Protein AF-A0A223I185-F1 (afdb_monomer_lite)

Organism: Thermoanaerobacterium thermosaccharolyticum (NCBI:txid1517)

Sequence (72 aa):
MKKQTAGRDALGSFAPKFAELNDDILFGEVWSREDKLSLRDRSIVTVTALIAKGIFDNSLKYHITNAKKKWC

Foldseek 3Di:
DPQDQVLCVPCCVPPVVRSCCVRCPVVVPVCVPCVVPNNLVVLVVLLVVCVVVVNPDVVNVVSVVVSVVVVD

Radius of gyration: 13.01 Å; chains: 1; bounding box: 28×28×35 Å

Structure (mmCIF, N/CA/C/O backbone):
data_AF-A0A223I185-F1
#
_entry.id   AF-A0A223I185-F1
#
loop_
_atom_site.group_PDB
_atom_site.id
_atom_site.type_symbol
_atom_site.label_atom_id
_atom_site.label_alt_id
_atom_site.label_comp_id
_atom_site.label_asym_id
_atom_site.label_entity_id
_atom_site.label_seq_id
_atom_site.pdbx_PDB_ins_code
_atom_site.Cartn_x
_atom_site.Cartn_y
_atom_site.Cartn_z
_atom_site.occupancy
_atom_site.B_iso_or_equiv
_atom_site.auth_seq_id
_atom_site.auth_comp_id
_atom_site.auth_asym_id
_atom_site.auth_atom_id
_atom_site.pdbx_PDB_model_num
ATOM 1 N N . MET A 1 1 ? -7.589 8.553 6.691 1.00 70.94 1 MET A N 1
ATOM 2 C CA . MET A 1 1 ? -6.159 8.453 6.293 1.00 70.94 1 MET A CA 1
ATOM 3 C C . MET A 1 1 ? -5.663 9.747 5.641 1.00 70.94 1 MET A C 1
ATOM 5 O O . MET A 1 1 ? -6.453 10.420 4.995 1.00 70.94 1 MET A O 1
ATOM 9 N N . LYS A 1 2 ? -4.369 10.092 5.773 1.00 82.00 2 LYS A N 1
ATOM 10 C CA . LYS A 1 2 ? -3.742 11.181 4.991 1.00 82.00 2 LYS A CA 1
ATOM 11 C C . LYS A 1 2 ? -3.624 10.749 3.525 1.00 82.00 2 LYS A C 1
ATOM 13 O O . LYS A 1 2 ? -3.188 9.622 3.277 1.00 82.00 2 LYS A O 1
ATOM 18 N N . LYS A 1 3 ? -3.973 11.641 2.588 1.00 87.25 3 LYS A N 1
ATOM 19 C CA . LYS A 1 3 ? -3.847 11.405 1.139 1.00 87.25 3 LYS A CA 1
ATOM 20 C C . LYS A 1 3 ? -2.420 10.957 0.794 1.00 87.25 3 LYS A C 1
ATOM 22 O O . LYS A 1 3 ? -1.461 11.591 1.234 1.00 87.25 3 LYS A O 1
ATOM 27 N N . GLN A 1 4 ? -2.305 9.853 0.059 1.00 90.50 4 GLN A N 1
ATOM 28 C CA . GLN A 1 4 ? -1.032 9.327 -0.435 1.00 90.50 4 GLN A CA 1
ATOM 29 C C . GLN A 1 4 ? -0.749 9.884 -1.832 1.00 90.50 4 GLN A C 1
ATOM 31 O O . GLN A 1 4 ? -1.662 9.964 -2.650 1.00 90.50 4 GLN A O 1
ATOM 36 N N . THR A 1 5 ? 0.501 10.276 -2.077 1.00 95.12 5 THR A N 1
ATOM 37 C CA . THR A 1 5 ? 0.990 10.785 -3.376 1.00 95.12 5 THR A CA 1
ATOM 38 C C . THR A 1 5 ? 2.231 10.043 -3.870 1.00 95.12 5 THR A C 1
ATOM 40 O O . THR A 1 5 ? 2.793 10.381 -4.907 1.00 95.12 5 THR A O 1
ATOM 43 N N . ALA A 1 6 ? 2.670 9.018 -3.132 1.00 92.62 6 ALA A N 1
ATOM 44 C CA . ALA A 1 6 ? 3.931 8.330 -3.384 1.00 92.62 6 ALA A CA 1
ATOM 45 C C . ALA A 1 6 ? 3.996 7.692 -4.782 1.00 92.62 6 ALA A C 1
ATOM 47 O O . ALA A 1 6 ? 5.082 7.583 -5.345 1.00 92.62 6 ALA A O 1
ATOM 48 N N . GLY A 1 7 ? 2.853 7.286 -5.349 1.00 94.69 7 GLY A N 1
ATOM 49 C CA . GLY A 1 7 ? 2.779 6.762 -6.708 1.00 94.69 7 GLY A CA 1
ATOM 50 C C . GLY A 1 7 ? 3.166 7.824 -7.730 1.00 94.69 7 GLY A C 1
ATOM 51 O O . GLY A 1 7 ? 4.057 7.587 -8.544 1.00 94.69 7 GLY A O 1
ATOM 52 N N . ARG A 1 8 ? 2.551 9.009 -7.670 1.00 97.00 8 ARG A N 1
ATOM 53 C CA . ARG A 1 8 ? 2.907 10.136 -8.550 1.00 97.00 8 ARG A CA 1
ATOM 54 C C . ARG A 1 8 ? 4.311 10.664 -8.292 1.00 97.00 8 ARG A C 1
ATOM 56 O O . ARG A 1 8 ? 5.023 10.912 -9.260 1.00 97.00 8 ARG A O 1
ATOM 63 N N . ASP A 1 9 ? 4.722 10.758 -7.031 1.00 97.44 9 ASP A N 1
ATOM 64 C CA . ASP A 1 9 ? 6.040 11.277 -6.656 1.00 97.44 9 ASP A CA 1
ATOM 65 C C . ASP A 1 9 ? 7.180 10.382 -7.180 1.00 97.44 9 ASP A C 1
ATOM 67 O O . ASP A 1 9 ? 8.199 10.888 -7.644 1.00 97.44 9 ASP A O 1
ATOM 71 N N . ALA A 1 10 ? 7.010 9.054 -7.144 1.00 95.75 10 ALA A N 1
ATOM 72 C CA . ALA A 1 10 ? 8.052 8.110 -7.555 1.00 95.75 10 ALA A CA 1
ATOM 73 C C . ALA A 1 10 ? 7.945 7.652 -9.019 1.00 95.75 10 ALA A C 1
ATOM 75 O O . ALA A 1 10 ? 8.963 7.377 -9.651 1.00 95.75 10 ALA A O 1
ATOM 76 N N . LEU A 1 11 ? 6.727 7.515 -9.552 1.00 96.38 11 LEU A N 1
ATOM 77 C CA . LEU A 1 11 ? 6.467 6.841 -10.831 1.00 96.38 11 LEU A CA 1
ATOM 78 C C . LEU A 1 11 ? 5.657 7.688 -11.817 1.00 96.38 11 LEU A C 1
ATOM 80 O O . LEU A 1 11 ? 5.347 7.203 -12.902 1.00 96.38 11 LEU A O 1
ATOM 84 N N . GLY A 1 12 ? 5.323 8.940 -11.489 1.00 96.94 12 GLY A N 1
ATOM 85 C CA . GLY A 1 12 ? 4.443 9.775 -12.310 1.00 96.94 12 GLY A CA 1
ATOM 86 C C . GLY A 1 12 ? 4.921 9.977 -13.751 1.00 96.94 12 GLY A C 1
ATOM 87 O O . GLY A 1 12 ? 4.102 9.962 -14.664 1.00 96.94 12 GLY A O 1
ATOM 88 N N . SER A 1 13 ? 6.232 10.114 -13.978 1.00 97.25 13 SER A N 1
ATOM 89 C CA . SER A 1 13 ? 6.805 10.268 -15.324 1.00 97.25 13 SER A CA 1
ATOM 90 C C . SER A 1 13 ? 7.006 8.936 -16.053 1.00 97.25 13 SER A C 1
ATOM 92 O O . SER A 1 13 ? 6.766 8.852 -17.253 1.00 97.25 13 SER A O 1
ATOM 94 N N . PHE A 1 14 ? 7.436 7.893 -15.338 1.00 98.06 14 PHE A N 1
ATOM 95 C CA . PHE A 1 14 ? 7.763 6.587 -15.916 1.00 98.06 14 PHE A CA 1
ATOM 96 C C . PHE A 1 14 ? 6.518 5.737 -16.207 1.00 98.06 14 PHE A C 1
ATOM 98 O O . PHE A 1 14 ? 6.420 5.101 -17.253 1.00 98.06 14 PHE A O 1
ATOM 105 N N . ALA A 1 15 ? 5.558 5.728 -15.282 1.00 98.12 15 ALA A N 1
ATOM 106 C CA . ALA A 1 15 ? 4.349 4.916 -15.340 1.00 98.12 15 ALA A CA 1
ATOM 107 C C . ALA A 1 15 ? 3.134 5.720 -14.830 1.00 98.12 15 ALA A C 1
ATOM 109 O O . ALA A 1 15 ? 2.570 5.399 -13.778 1.00 98.12 15 ALA A O 1
ATOM 110 N N . PRO A 1 16 ? 2.687 6.752 -15.573 1.00 97.69 16 PRO A N 1
ATOM 111 C CA . PRO A 1 16 ? 1.673 7.707 -15.116 1.00 97.69 16 PRO A CA 1
ATOM 112 C C . PRO A 1 16 ? 0.358 7.045 -14.701 1.00 97.69 16 PRO A C 1
ATOM 114 O O . PRO A 1 16 ? -0.223 7.404 -13.677 1.00 97.69 16 PRO A O 1
ATOM 117 N N . LYS A 1 17 ? -0.095 6.023 -15.442 1.00 98.06 17 LYS A N 1
ATOM 118 C CA . LYS A 1 17 ? -1.327 5.314 -15.081 1.00 98.06 17 LYS A CA 1
ATOM 119 C C . LYS A 1 17 ? -1.169 4.485 -13.808 1.00 98.06 17 LYS A C 1
ATOM 121 O O . LYS A 1 17 ? -2.091 4.423 -13.005 1.00 98.06 17 LYS A O 1
ATOM 126 N N . PHE A 1 18 ? -0.007 3.869 -13.597 1.00 97.62 18 PHE A N 1
ATOM 127 C CA . PHE A 1 18 ? 0.254 3.120 -12.368 1.00 97.62 18 PHE A CA 1
ATOM 128 C C . PHE A 1 18 ? 0.299 4.054 -11.153 1.00 97.62 18 PHE A C 1
ATOM 130 O O . PHE A 1 18 ? -0.298 3.753 -10.123 1.00 97.62 18 PHE A O 1
ATOM 137 N N . ALA A 1 19 ? 0.944 5.213 -11.298 1.00 97.88 19 ALA A N 1
ATOM 138 C CA . ALA A 1 19 ? 0.973 6.258 -10.284 1.00 97.88 19 ALA A CA 1
ATOM 139 C C . ALA A 1 19 ? -0.435 6.741 -9.888 1.00 97.88 19 ALA A C 1
ATOM 141 O O . ALA A 1 19 ? -0.747 6.820 -8.701 1.00 97.88 19 ALA A O 1
ATOM 142 N N . GLU A 1 20 ? -1.296 7.006 -10.876 1.00 97.31 20 GLU A N 1
ATOM 143 C CA . GLU A 1 20 ? -2.703 7.366 -10.663 1.00 97.31 20 GLU A CA 1
ATOM 144 C C . GLU A 1 20 ? -3.463 6.263 -9.909 1.00 97.31 20 GLU A C 1
ATOM 146 O O . GLU A 1 20 ? -4.085 6.534 -8.884 1.00 97.31 20 GLU A O 1
ATOM 151 N N . LEU A 1 21 ? -3.368 5.009 -10.369 1.00 98.06 21 LEU A N 1
ATOM 152 C CA . LEU A 1 21 ? -4.051 3.876 -9.737 1.00 98.06 21 LEU A CA 1
ATOM 153 C C . LEU A 1 21 ? -3.578 3.637 -8.297 1.00 98.06 21 LEU A C 1
ATOM 155 O O . LEU A 1 21 ? -4.386 3.292 -7.437 1.00 98.06 21 LEU A O 1
ATOM 159 N N . ASN A 1 2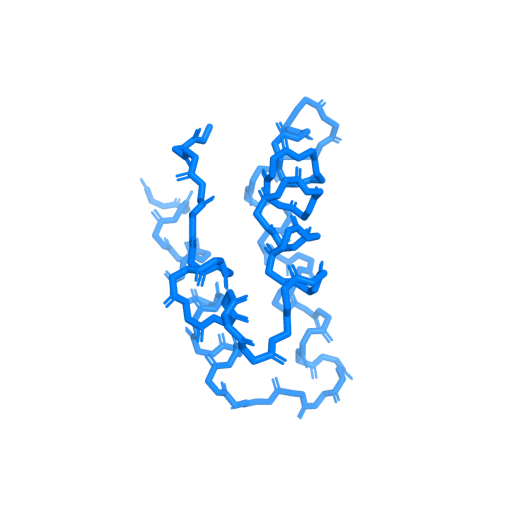2 ? -2.289 3.821 -8.014 1.00 96.44 22 ASN A N 1
ATOM 160 C CA . ASN A 1 22 ? -1.758 3.689 -6.662 1.00 96.44 22 ASN A CA 1
ATOM 161 C C . ASN A 1 22 ? -2.359 4.741 -5.717 1.00 96.44 22 ASN A C 1
ATOM 163 O O . ASN A 1 22 ? -2.850 4.413 -4.637 1.00 96.44 22 ASN A O 1
ATOM 167 N N . ASP A 1 23 ? -2.331 6.006 -6.117 1.00 96.56 23 ASP A N 1
ATOM 168 C CA . ASP A 1 23 ? -2.731 7.099 -5.235 1.00 96.56 23 ASP A CA 1
ATOM 169 C C . ASP A 1 23 ? -4.251 7.192 -5.078 1.00 96.56 23 ASP A C 1
ATOM 171 O O . ASP A 1 23 ? -4.751 7.299 -3.955 1.00 96.56 23 ASP A O 1
ATOM 175 N N . ASP A 1 24 ? -4.984 7.125 -6.189 1.00 96.75 24 ASP A N 1
ATOM 176 C CA . ASP A 1 24 ? -6.417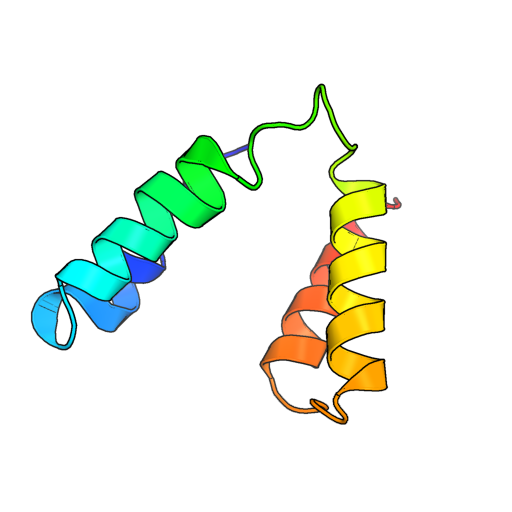 7.414 -6.203 1.00 96.75 24 ASP A CA 1
ATOM 177 C C . ASP A 1 24 ? -7.235 6.160 -5.904 1.00 96.75 24 ASP A C 1
ATOM 179 O O . ASP A 1 24 ? -8.138 6.200 -5.074 1.00 96.75 24 ASP A O 1
ATOM 183 N N . ILE A 1 25 ? -6.879 5.020 -6.501 1.00 96.69 25 ILE A N 1
ATOM 184 C CA . ILE A 1 25 ? -7.667 3.794 -6.341 1.00 96.69 25 ILE A CA 1
ATOM 185 C C . ILE A 1 25 ? -7.186 2.990 -5.139 1.00 96.69 25 ILE A C 1
ATOM 187 O O . ILE A 1 25 ? -7.959 2.735 -4.217 1.00 96.69 25 ILE A O 1
ATOM 191 N N . LEU A 1 26 ? -5.912 2.587 -5.096 1.00 95.31 26 LEU A N 1
ATOM 192 C CA . LEU A 1 26 ? -5.423 1.739 -4.008 1.00 95.31 26 LEU A CA 1
ATOM 193 C C . LEU A 1 26 ? -5.539 2.466 -2.662 1.00 95.31 26 LEU A C 1
ATOM 195 O O . LEU A 1 26 ? -6.181 1.951 -1.745 1.00 95.31 26 LEU A O 1
ATOM 199 N N . PHE A 1 27 ? -4.967 3.663 -2.531 1.00 94.56 27 PHE A N 1
ATOM 200 C CA . PHE A 1 27 ? -4.998 4.390 -1.258 1.00 94.56 27 PHE A CA 1
ATOM 201 C C . PHE A 1 27 ? -6.200 5.322 -1.091 1.00 94.56 27 PHE A C 1
ATOM 203 O O . PHE A 1 27 ? -6.699 5.447 0.031 1.00 94.56 27 PHE A O 1
ATOM 210 N N . GLY A 1 28 ? -6.670 5.955 -2.166 1.00 94.19 28 GLY A N 1
ATOM 211 C CA . GLY A 1 28 ? -7.817 6.862 -2.120 1.00 94.19 28 GLY A CA 1
ATOM 212 C C . GLY A 1 28 ? -9.158 6.151 -1.928 1.00 94.19 28 GLY A C 1
ATOM 213 O O . GLY A 1 28 ? -10.017 6.693 -1.231 1.00 94.19 28 GLY A O 1
ATOM 214 N N . GLU A 1 29 ? -9.314 4.917 -2.418 1.00 94.50 29 GLU A N 1
ATOM 215 C CA . GLU A 1 29 ? -10.570 4.155 -2.316 1.00 94.50 29 GLU A CA 1
ATOM 216 C C . GLU A 1 29 ? -10.418 2.825 -1.564 1.00 94.50 29 GLU A C 1
ATOM 218 O O . GLU A 1 29 ? -11.155 2.528 -0.625 1.00 94.50 29 GLU A O 1
ATOM 223 N N . VAL A 1 30 ? -9.478 1.960 -1.952 1.00 95.06 30 VAL A N 1
ATOM 224 C CA . VAL A 1 30 ? -9.448 0.587 -1.426 1.00 95.06 30 VAL A CA 1
ATOM 225 C C . VAL A 1 30 ? -9.043 0.560 0.042 1.00 95.06 30 VAL A C 1
ATOM 227 O O . VAL A 1 30 ? -9.730 -0.097 0.828 1.00 95.06 30 VAL A O 1
ATOM 230 N N . TRP A 1 31 ? -7.960 1.246 0.410 1.00 94.06 31 TRP A N 1
ATOM 231 C CA . TRP A 1 31 ? -7.473 1.325 1.791 1.00 94.06 31 TRP A CA 1
ATOM 232 C C . TRP A 1 31 ? -8.267 2.303 2.661 1.00 94.06 31 TRP A C 1
ATOM 234 O O . TRP A 1 31 ? -8.280 2.129 3.875 1.00 94.06 31 TRP A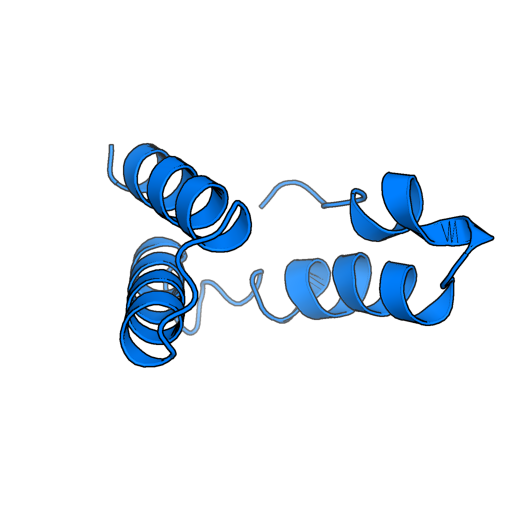 O 1
ATOM 244 N N . SER A 1 32 ? -8.955 3.281 2.066 1.00 92.81 32 SER A N 1
ATOM 245 C CA . SER A 1 32 ? -9.769 4.258 2.801 1.00 92.81 32 SER A CA 1
ATOM 246 C C . SER A 1 32 ? -11.117 3.705 3.286 1.00 92.81 32 SER A C 1
ATOM 248 O O . SER A 1 32 ? -11.711 4.293 4.189 1.00 92.81 32 SER A O 1
ATOM 250 N N . ARG A 1 33 ? -11.576 2.558 2.755 1.00 95.00 33 ARG A N 1
ATOM 251 C CA . ARG A 1 33 ? -12.782 1.810 3.186 1.00 95.00 33 ARG A CA 1
ATOM 252 C C . ARG A 1 33 ? -12.624 1.141 4.562 1.00 95.00 33 ARG A C 1
ATOM 254 O O . ARG A 1 33 ? -12.794 -0.076 4.707 1.00 95.00 33 ARG A O 1
ATOM 261 N N . GLU A 1 34 ? -12.247 1.915 5.573 1.00 93.19 34 GLU A N 1
ATOM 262 C CA . GLU A 1 34 ? -12.048 1.437 6.948 1.00 93.19 34 GLU A CA 1
ATOM 263 C C . GLU A 1 34 ? -13.367 1.026 7.632 1.00 93.19 34 GLU A C 1
ATOM 265 O O . GLU A 1 34 ? -13.341 0.237 8.571 1.00 93.19 34 GLU A O 1
ATOM 270 N N . ASP A 1 35 ? -14.520 1.464 7.111 1.00 95.25 35 ASP A N 1
ATOM 271 C CA . ASP A 1 35 ? -15.858 1.043 7.553 1.00 95.25 35 ASP A CA 1
ATOM 272 C C . ASP A 1 35 ? -16.171 -0.430 7.227 1.00 95.25 35 ASP A C 1
ATOM 274 O O . ASP A 1 35 ? -17.013 -1.044 7.879 1.00 95.25 35 ASP A O 1
ATOM 278 N N . LYS A 1 36 ? -15.510 -1.004 6.210 1.00 96.25 36 LYS A N 1
ATOM 279 C CA . LYS A 1 36 ? -15.691 -2.411 5.800 1.00 96.25 36 LYS A CA 1
ATOM 280 C C . LYS A 1 36 ? -14.692 -3.357 6.442 1.00 96.25 36 LYS A C 1
ATOM 282 O O . LYS A 1 36 ? -15.012 -4.511 6.703 1.00 96.25 36 LYS A O 1
ATOM 287 N N . LEU A 1 37 ? -13.464 -2.887 6.624 1.00 95.69 37 LEU A N 1
ATOM 288 C CA . LEU A 1 37 ? -12.394 -3.639 7.258 1.00 95.69 37 LEU A CA 1
ATOM 289 C C . LEU A 1 37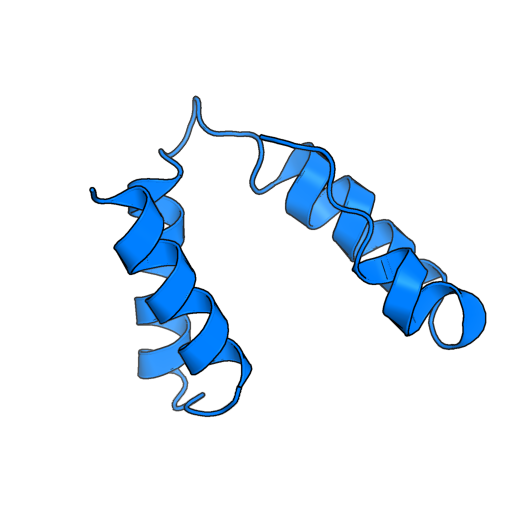 ? -11.409 -2.637 7.837 1.00 95.69 37 LEU A C 1
ATOM 291 O O . LEU A 1 37 ? -10.915 -1.775 7.105 1.00 95.69 37 LEU A O 1
ATOM 295 N N . SER A 1 38 ? -11.123 -2.766 9.128 1.00 94.56 38 SER A N 1
ATOM 296 C CA . SER A 1 38 ? -10.260 -1.827 9.836 1.00 94.56 38 SER A CA 1
ATOM 297 C C . SER A 1 38 ? -8.866 -1.755 9.202 1.00 94.56 38 SER A C 1
ATOM 299 O O . SER A 1 38 ? -8.371 -2.723 8.611 1.00 94.56 38 SER A O 1
ATOM 301 N N . LEU A 1 39 ? -8.181 -0.620 9.359 1.00 91.69 39 LEU A N 1
ATOM 302 C CA . LEU A 1 39 ? -6.797 -0.478 8.898 1.00 91.69 39 LEU A CA 1
ATOM 303 C C . LEU A 1 39 ? -5.861 -1.526 9.527 1.00 91.69 39 LEU A C 1
ATOM 305 O O . LEU A 1 39 ? -4.919 -1.996 8.879 1.00 91.69 39 LEU A O 1
ATOM 309 N N . ARG A 1 40 ? -6.144 -1.921 10.776 1.00 93.31 40 ARG A N 1
ATOM 310 C CA . ARG A 1 40 ? -5.433 -2.984 11.492 1.00 93.31 40 ARG A CA 1
ATOM 311 C C . ARG A 1 40 ? -5.547 -4.312 10.748 1.00 93.31 40 ARG A C 1
ATOM 313 O O . ARG A 1 40 ? -4.524 -4.915 10.426 1.00 93.31 40 ARG A O 1
ATOM 320 N N . ASP A 1 41 ? -6.765 -4.738 10.434 1.00 95.31 41 ASP A N 1
ATOM 321 C CA . ASP A 1 41 ? -7.003 -6.049 9.825 1.00 95.31 41 ASP A CA 1
ATOM 322 C C . ASP A 1 41 ? -6.545 -6.085 8.364 1.00 95.31 41 ASP A C 1
ATOM 324 O O . ASP A 1 41 ? -5.948 -7.067 7.925 1.00 95.31 41 ASP A O 1
ATOM 328 N N . ARG A 1 42 ? -6.688 -4.977 7.625 1.00 95.62 42 ARG A N 1
ATOM 329 C CA . ARG A 1 42 ? -6.082 -4.819 6.287 1.00 95.62 42 ARG A CA 1
ATOM 330 C C . ARG A 1 42 ? -4.569 -5.006 6.319 1.00 95.62 42 ARG A C 1
ATOM 332 O O . ARG A 1 42 ? -4.005 -5.670 5.447 1.00 95.62 42 ARG A O 1
ATOM 339 N N . SER A 1 43 ? -3.916 -4.437 7.332 1.00 95.56 43 SER A N 1
ATOM 340 C CA . SER A 1 43 ? -2.471 -4.573 7.516 1.00 95.56 43 SER A CA 1
ATOM 341 C C . SER A 1 43 ? -2.079 -6.024 7.805 1.00 95.56 43 SER A C 1
ATOM 343 O O . SER A 1 43 ? -1.121 -6.508 7.205 1.00 95.56 43 SER A O 1
ATOM 345 N N . ILE A 1 44 ? -2.844 -6.739 8.644 1.00 95.88 44 ILE A N 1
ATOM 346 C CA . ILE A 1 44 ? -2.643 -8.178 8.906 1.00 95.88 44 ILE A CA 1
ATOM 347 C C . ILE A 1 44 ? -2.731 -8.972 7.612 1.00 95.88 44 ILE A C 1
ATOM 349 O O . ILE A 1 44 ? -1.777 -9.651 7.249 1.00 95.88 44 ILE A O 1
ATOM 353 N N . VAL A 1 45 ? -3.852 -8.849 6.897 1.00 96.94 45 VAL A N 1
ATOM 354 C CA . VAL A 1 45 ? -4.110 -9.619 5.675 1.00 96.94 45 VAL A CA 1
ATOM 355 C C . VAL A 1 45 ? -3.029 -9.359 4.628 1.00 96.94 45 VAL A C 1
ATOM 357 O O . VAL A 1 45 ? -2.549 -10.300 3.999 1.00 96.94 45 VAL A O 1
ATOM 360 N N . THR A 1 46 ? -2.588 -8.107 4.477 1.00 97.00 46 THR A N 1
ATOM 361 C CA . THR A 1 46 ? -1.509 -7.751 3.544 1.00 97.00 46 THR A CA 1
ATOM 362 C C . THR A 1 46 ? -0.190 -8.427 3.924 1.00 97.00 46 THR A C 1
ATOM 364 O O . THR A 1 46 ? 0.444 -9.045 3.072 1.00 97.00 46 THR A O 1
ATOM 367 N N . VAL A 1 47 ? 0.218 -8.360 5.197 1.00 97.69 47 VAL A N 1
ATOM 368 C CA . VAL A 1 47 ? 1.451 -9.009 5.678 1.00 97.69 47 VAL A CA 1
ATOM 369 C C . VAL A 1 47 ? 1.372 -10.529 5.512 1.00 97.69 47 VAL A C 1
ATOM 371 O O . VAL A 1 47 ? 2.311 -11.133 4.997 1.00 97.69 47 VAL A O 1
ATOM 374 N N . THR A 1 48 ? 0.242 -11.146 5.870 1.00 98.12 48 THR A N 1
ATOM 375 C CA . THR A 1 48 ? 0.010 -12.584 5.679 1.00 98.12 48 THR A CA 1
ATOM 376 C C . THR A 1 48 ? 0.106 -12.976 4.206 1.00 98.12 48 THR A C 1
ATOM 378 O O . THR A 1 48 ? 0.769 -13.958 3.885 1.00 98.12 48 THR A O 1
ATOM 381 N N . ALA A 1 49 ? -0.499 -12.202 3.301 1.00 98.44 49 ALA A N 1
ATOM 382 C CA . ALA A 1 49 ? -0.452 -12.473 1.867 1.00 98.44 49 ALA A CA 1
ATOM 383 C C . ALA A 1 49 ? 0.971 -12.373 1.295 1.00 98.44 49 ALA A C 1
ATOM 385 O O . ALA A 1 49 ? 1.343 -13.197 0.461 1.00 98.44 49 ALA A O 1
ATOM 386 N N . LEU A 1 50 ? 1.774 -11.401 1.744 1.00 98.38 50 LEU A N 1
ATOM 387 C CA . LEU A 1 50 ? 3.175 -11.272 1.330 1.00 98.38 50 LEU A CA 1
ATOM 388 C C . LEU A 1 50 ? 4.002 -12.483 1.781 1.00 98.38 50 LEU A C 1
ATOM 390 O O . LEU A 1 50 ? 4.677 -13.097 0.957 1.00 98.38 50 LEU A O 1
ATOM 394 N N . ILE A 1 51 ? 3.881 -12.876 3.054 1.00 98.25 51 ILE A N 1
ATOM 395 C CA . ILE A 1 51 ? 4.585 -14.042 3.613 1.00 98.25 51 ILE A CA 1
ATOM 396 C C . ILE A 1 51 ? 4.169 -15.329 2.893 1.00 98.25 51 ILE A C 1
ATOM 398 O O . ILE A 1 51 ? 5.029 -16.098 2.471 1.00 98.25 51 ILE A O 1
ATOM 402 N N . ALA A 1 52 ? 2.865 -15.548 2.703 1.00 98.56 52 ALA A N 1
ATOM 403 C CA . ALA A 1 52 ? 2.345 -16.743 2.038 1.00 98.56 52 ALA A CA 1
ATOM 404 C C . ALA A 1 52 ? 2.809 -16.859 0.576 1.00 98.56 52 ALA A C 1
ATOM 406 O O . ALA A 1 52 ? 2.958 -17.963 0.062 1.00 98.56 52 ALA A O 1
ATOM 407 N N . LYS A 1 53 ? 3.063 -15.725 -0.089 1.00 98.31 53 LYS A N 1
ATOM 408 C CA . LYS A 1 53 ? 3.614 -15.673 -1.451 1.00 98.31 53 LYS A CA 1
ATOM 409 C C . LYS A 1 53 ? 5.143 -15.741 -1.508 1.00 98.31 53 LYS A C 1
ATOM 411 O O . LYS A 1 53 ? 5.696 -15.692 -2.601 1.00 98.31 53 LYS A O 1
ATOM 416 N N . GLY A 1 54 ? 5.829 -15.819 -0.368 1.00 98.06 54 GLY A N 1
ATOM 417 C CA . GLY A 1 54 ? 7.291 -15.801 -0.309 1.00 98.06 54 GLY A CA 1
ATOM 418 C C . GLY A 1 54 ? 7.916 -14.441 -0.647 1.00 98.06 54 GLY A C 1
ATOM 419 O O . GLY A 1 54 ? 9.093 -14.377 -0.996 1.00 98.06 54 GLY A O 1
ATOM 420 N N . ILE A 1 55 ? 7.147 -13.349 -0.571 1.00 98.25 55 ILE A N 1
ATOM 421 C CA . ILE A 1 55 ? 7.634 -11.993 -0.847 1.00 98.25 55 ILE A CA 1
ATOM 422 C C . ILE A 1 55 ? 8.234 -11.433 0.445 1.00 98.25 55 ILE A C 1
ATOM 424 O O . ILE A 1 55 ? 7.514 -10.939 1.312 1.00 98.25 55 ILE A O 1
ATOM 428 N N . PHE A 1 56 ? 9.560 -11.526 0.571 1.00 97.19 56 PHE A N 1
ATOM 429 C CA . PHE A 1 56 ? 10.323 -11.129 1.766 1.00 97.19 56 PHE A CA 1
ATOM 430 C C . PHE A 1 56 ? 11.218 -9.893 1.557 1.00 97.19 56 PHE A C 1
ATOM 432 O O . PHE A 1 56 ? 12.149 -9.654 2.323 1.00 97.19 56 PHE A O 1
ATOM 439 N N . ASP A 1 57 ? 10.958 -9.113 0.512 1.00 96.56 57 ASP A N 1
ATOM 440 C CA . ASP A 1 57 ? 11.751 -7.945 0.134 1.00 96.56 57 ASP A CA 1
ATOM 441 C C . ASP A 1 57 ? 11.355 -6.664 0.910 1.00 96.56 57 ASP A C 1
ATOM 443 O O . ASP A 1 57 ? 10.752 -6.688 1.993 1.00 96.56 57 ASP A O 1
ATOM 447 N N . ASN A 1 58 ? 11.706 -5.503 0.347 1.00 95.62 58 ASN A N 1
ATOM 448 C CA . ASN A 1 58 ? 11.382 -4.199 0.919 1.00 95.62 58 ASN A CA 1
ATOM 449 C C . ASN A 1 58 ? 9.872 -3.975 1.106 1.00 95.62 58 ASN A C 1
ATOM 451 O O . ASN A 1 58 ? 9.497 -3.249 2.032 1.00 95.62 58 ASN A O 1
ATOM 455 N N . SER A 1 59 ? 9.007 -4.605 0.302 1.00 94.06 59 SER A N 1
ATOM 456 C CA . SER A 1 59 ? 7.556 -4.504 0.469 1.00 94.06 59 SER A CA 1
ATOM 457 C C . SER A 1 59 ? 7.122 -5.109 1.801 1.00 94.06 59 SER A C 1
ATOM 459 O O . SER A 1 59 ? 6.406 -4.454 2.563 1.00 94.06 59 SER A O 1
ATOM 461 N N . LEU A 1 60 ? 7.611 -6.304 2.154 1.00 97.31 60 LEU A N 1
ATOM 462 C CA . LEU A 1 60 ? 7.289 -6.905 3.452 1.00 97.31 60 LEU A CA 1
ATOM 463 C C . LEU A 1 60 ? 7.820 -6.060 4.610 1.00 97.31 60 LEU A C 1
ATOM 465 O O . LEU A 1 60 ? 7.080 -5.784 5.557 1.00 97.31 60 LEU A O 1
ATOM 469 N N . LYS A 1 61 ? 9.072 -5.596 4.519 1.00 96.62 61 LYS A N 1
ATOM 470 C CA . LYS A 1 61 ? 9.677 -4.731 5.545 1.00 96.62 61 LYS A CA 1
ATOM 471 C C . LYS A 1 61 ? 8.856 -3.458 5.775 1.00 96.62 61 LYS A C 1
ATOM 473 O O . LYS A 1 61 ? 8.631 -3.062 6.924 1.00 96.62 61 LYS A O 1
ATOM 478 N N . TYR A 1 62 ? 8.390 -2.822 4.702 1.00 94.44 62 TYR A N 1
ATOM 479 C CA . TYR A 1 62 ? 7.545 -1.633 4.777 1.00 94.44 62 TYR A CA 1
ATOM 480 C C . TYR A 1 62 ? 6.190 -1.935 5.435 1.00 94.44 62 TYR A C 1
ATOM 482 O O . TYR A 1 62 ? 5.803 -1.262 6.397 1.00 94.44 62 TYR A O 1
ATOM 490 N N . HIS A 1 63 ? 5.489 -2.974 4.972 1.00 95.00 63 HIS A N 1
ATOM 491 C CA . HIS A 1 63 ? 4.155 -3.305 5.475 1.00 95.00 63 HIS A CA 1
ATOM 492 C C . HIS A 1 63 ? 4.169 -3.785 6.931 1.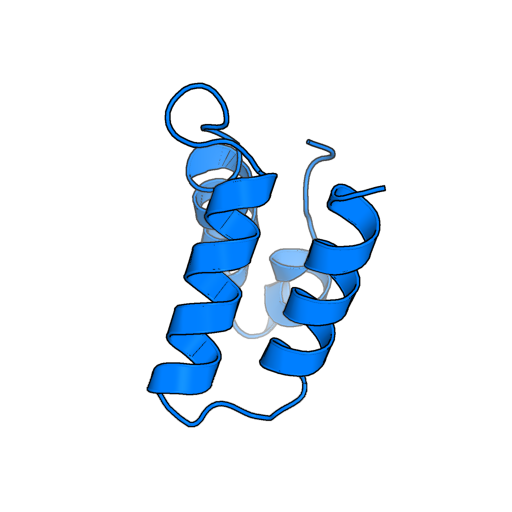00 95.00 63 HIS A C 1
ATOM 494 O O . HIS A 1 63 ? 3.311 -3.355 7.700 1.00 95.00 63 HIS A O 1
ATOM 500 N N . ILE A 1 64 ? 5.161 -4.574 7.361 1.00 96.00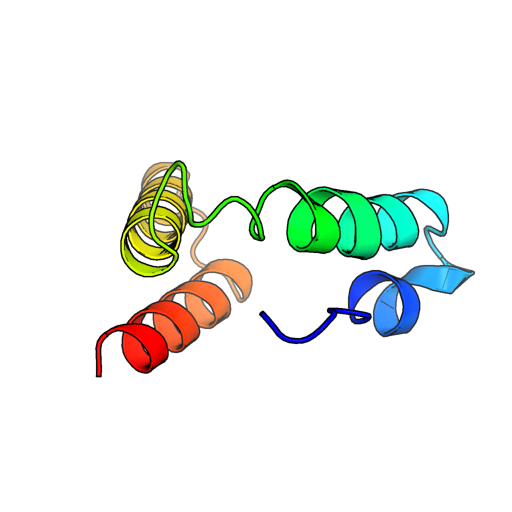 64 ILE A N 1
ATOM 501 C CA . ILE A 1 64 ? 5.247 -5.026 8.760 1.00 96.00 64 ILE A CA 1
ATOM 502 C C . ILE A 1 64 ? 5.594 -3.878 9.721 1.00 96.00 64 ILE A C 1
ATOM 504 O O . ILE A 1 64 ? 5.046 -3.795 10.822 1.00 96.00 64 ILE A O 1
ATOM 508 N N . THR A 1 65 ? 6.439 -2.933 9.289 1.00 95.31 65 THR A N 1
ATOM 509 C CA . THR A 1 65 ? 6.788 -1.745 10.086 1.00 95.31 65 THR A CA 1
ATOM 510 C C . THR A 1 65 ? 5.574 -0.839 10.282 1.00 95.31 65 THR A C 1
ATOM 512 O O . THR A 1 65 ? 5.336 -0.344 11.385 1.00 95.31 65 THR A O 1
ATOM 515 N N . ASN A 1 66 ? 4.781 -0.632 9.229 1.00 91.69 66 ASN A N 1
ATOM 516 C CA . ASN A 1 66 ? 3.566 0.173 9.318 1.00 91.69 66 ASN A CA 1
ATOM 517 C C . ASN A 1 66 ? 2.454 -0.537 10.086 1.00 91.69 66 ASN A C 1
ATOM 519 O O . ASN A 1 66 ? 1.789 0.118 10.882 1.00 91.69 66 ASN A O 1
ATOM 523 N N . ALA A 1 67 ? 2.298 -1.855 9.920 1.00 93.25 67 ALA A N 1
ATOM 524 C CA . ALA A 1 67 ? 1.374 -2.640 10.730 1.00 93.25 67 ALA A CA 1
ATOM 525 C C . ALA A 1 67 ? 1.685 -2.440 12.219 1.00 93.25 67 ALA A C 1
ATOM 527 O O . ALA A 1 67 ? 0.819 -1.992 12.959 1.00 93.25 67 ALA A O 1
ATOM 528 N N . LYS A 1 68 ? 2.945 -2.624 12.641 1.00 92.62 68 LYS A N 1
ATOM 529 C CA . LYS A 1 68 ? 3.358 -2.419 14.040 1.00 92.62 68 LYS A CA 1
ATOM 530 C C . LYS A 1 68 ? 3.007 -1.022 14.570 1.00 92.62 68 LYS A C 1
ATOM 532 O O . LYS A 1 68 ? 2.479 -0.908 15.668 1.00 92.62 68 LYS A O 1
ATOM 537 N N . LYS A 1 69 ? 3.250 0.037 13.788 1.00 87.31 69 LYS A N 1
ATOM 538 C CA . LYS A 1 69 ? 2.938 1.430 14.173 1.00 87.31 69 LYS A CA 1
ATOM 539 C C . LYS A 1 69 ? 1.444 1.724 14.334 1.00 87.31 69 LYS A C 1
ATOM 541 O O . LYS A 1 69 ? 1.112 2.735 14.928 1.00 87.31 69 LYS A O 1
ATOM 546 N N . LYS A 1 70 ? 0.563 0.927 13.724 1.00 75.44 70 LYS A N 1
ATOM 547 C CA . LYS A 1 70 ? -0.899 1.126 13.753 1.00 75.44 70 LYS A CA 1
ATOM 548 C C . LYS A 1 70 ? -1.599 0.301 14.828 1.00 75.44 70 LYS A C 1
ATOM 550 O O . LYS A 1 70 ? -2.806 0.426 14.995 1.00 75.44 70 LYS A O 1
ATOM 555 N N . TRP A 1 71 ? -0.855 -0.579 15.486 1.00 67.62 71 TRP A N 1
ATOM 556 C CA . TRP A 1 71 ? -1.339 -1.432 16.567 1.00 67.62 71 TRP A CA 1
ATOM 557 C C . TRP A 1 71 ? -1.072 -0.855 17.958 1.00 67.62 71 TRP A C 1
ATOM 559 O O . TRP A 1 71 ? -1.695 -1.309 18.914 1.00 67.62 71 TRP A O 1
ATOM 569 N N . CYS A 1 72 ? -0.145 0.097 18.060 1.00 49.34 72 CYS A N 1
ATOM 570 C CA . CYS A 1 72 ? 0.098 0.919 19.241 1.00 49.34 72 CYS A CA 1
ATOM 571 C C . CYS A 1 72 ? -0.532 2.295 19.023 1.00 49.34 72 CYS A C 1
ATOM 573 O O . CYS A 1 72 ? -0.988 2.877 20.027 1.00 49.34 72 CYS A O 1
#

Secondary structure (DSSP, 8-state):
-PPP-HHHHHHTTT-HHHHHIIIIIIIIIITT-TTTS-HHHHHHHHHHHHHHTT--SHHHHHHHHHHHHHH-

pLDDT: mean 93.81, std 7.7, range [49.34, 98.56]

InterPro domains:
  IPR003779 Alkyl hydroperoxide reductase AhpD/CMD-like [PF02627] (16-70)
  IPR029032 AhpD-like [G3DSA:1.20.1290.10] (1-70)
  IPR029032 AhpD-like [SSF69118] (8-69)